Protein AF-A0A3D0TGQ9-F1 (afdb_monomer)

Nearest PDB structures (foldseek):
  6lod-assembly1_B  TM=9.890E-01  e=3.068E-06  Roseiflexus castenholzii DSM 13941
  8x2j-assembly1_B  TM=9.606E-01  e=2.326E-06  Chloroflexus auran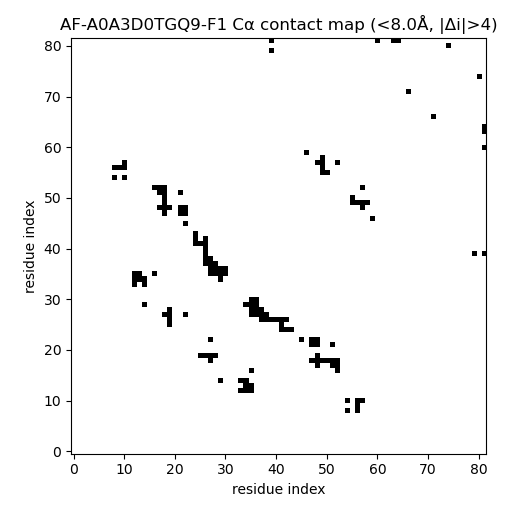tiacus J-10-fl
  6cz8-assembly2_B  TM=8.431E-01  e=1.178E-03  Shewanella sp. ANA-3
  2vpw-assembly1_B  TM=9.581E-01  e=1.634E-02  Thermus thermophilus HB27
  9bt4-assembly1_H  TM=7.684E-01  e=1.751E-02  Methanosarcina acetivorans C2A

Radius of gyration: 16.0 Å; Cα contacts (8 Å, |Δi|>4): 75; chains: 1; bounding box: 51×30×33 Å

Structure (mmCIF, N/CA/C/O backbone):
data_AF-A0A3D0TGQ9-F1
#
_entry.id   AF-A0A3D0TGQ9-F1
#
loop_
_atom_site.group_PDB
_atom_site.id
_atom_site.type_symbol
_atom_site.label_atom_id
_atom_site.label_alt_id
_atom_site.label_comp_id
_atom_site.label_asym_id
_atom_site.label_entity_id
_atom_site.label_seq_id
_atom_site.pdbx_PDB_ins_code
_atom_site.Cartn_x
_atom_site.Cartn_y
_atom_site.Cartn_z
_atom_site.occupancy
_atom_site.B_iso_or_equiv
_atom_site.auth_seq_id
_atom_site.auth_comp_id
_atom_site.auth_asym_id
_atom_site.auth_atom_id
_atom_site.pdbx_PDB_model_num
ATOM 1 N N . ASP A 1 1 ? -36.926 7.530 -14.936 1.00 61.50 1 ASP A N 1
ATOM 2 C CA . A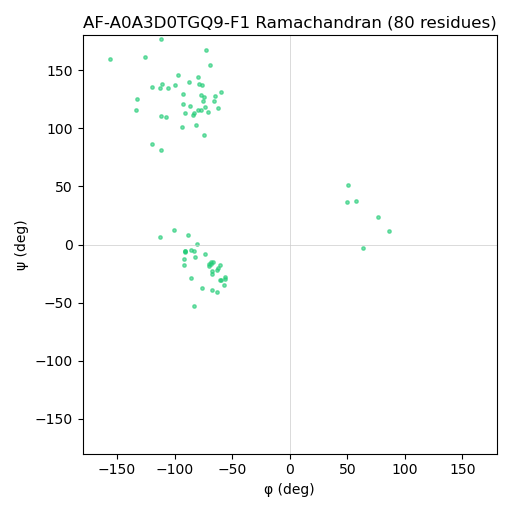SP A 1 1 ? -35.680 8.279 -14.687 1.00 61.50 1 ASP A CA 1
ATOM 3 C C . ASP A 1 1 ? -34.625 7.377 -14.078 1.00 61.50 1 ASP A C 1
ATOM 5 O O . ASP A 1 1 ? -34.898 6.728 -13.076 1.00 61.50 1 ASP A O 1
ATOM 9 N N . PHE A 1 2 ? -33.455 7.269 -14.711 1.00 75.69 2 PHE A N 1
ATOM 10 C CA . PHE A 1 2 ? -32.317 6.526 -14.164 1.00 75.69 2 PHE A CA 1
ATOM 11 C C . PHE A 1 2 ? -31.448 7.486 -13.344 1.00 75.69 2 PHE A C 1
ATOM 13 O O . PHE A 1 2 ? -30.846 8.404 -13.896 1.00 75.69 2 PHE A O 1
ATOM 20 N N . GLU A 1 3 ? -31.389 7.284 -12.028 1.00 87.12 3 GLU A N 1
ATOM 21 C CA . GLU A 1 3 ? -30.523 8.050 -11.130 1.00 87.12 3 GLU A CA 1
ATOM 22 C C . GLU A 1 3 ? -29.131 7.399 -11.084 1.00 87.12 3 GLU A C 1
ATOM 24 O O . GLU A 1 3 ? -28.987 6.240 -10.695 1.00 87.12 3 GLU A O 1
ATOM 29 N N . THR A 1 4 ? -28.094 8.131 -11.496 1.00 91.75 4 THR A N 1
ATOM 30 C CA . THR A 1 4 ? -26.702 7.657 -11.418 1.00 91.75 4 THR A CA 1
ATOM 31 C C . THR A 1 4 ? -26.076 8.117 -10.106 1.00 91.75 4 THR A C 1
ATOM 33 O O . THR A 1 4 ? -26.120 9.303 -9.785 1.00 91.75 4 THR A O 1
ATOM 36 N N . ARG A 1 5 ? -25.456 7.192 -9.361 1.00 92.62 5 ARG A N 1
ATOM 37 C CA . ARG A 1 5 ? -24.755 7.484 -8.102 1.00 92.62 5 ARG A CA 1
ATOM 38 C C . ARG A 1 5 ? -23.280 7.118 -8.198 1.00 92.62 5 ARG A C 1
ATOM 40 O O . ARG A 1 5 ? -22.934 6.035 -8.659 1.00 92.62 5 ARG A O 1
ATOM 47 N N . PHE A 1 6 ? -22.425 8.010 -7.709 1.00 94.19 6 PHE A N 1
ATOM 48 C CA . PHE A 1 6 ? -20.980 7.805 -7.637 1.00 94.19 6 PHE A CA 1
ATOM 49 C C . PHE A 1 6 ? -20.566 7.531 -6.192 1.00 94.19 6 PHE A C 1
ATOM 51 O O . PHE A 1 6 ? -20.994 8.234 -5.279 1.00 94.19 6 PHE A O 1
ATOM 58 N N . SER A 1 7 ? -19.720 6.522 -5.983 1.00 93.69 7 SER A N 1
ATOM 59 C CA . SER A 1 7 ? -19.158 6.202 -4.669 1.00 93.69 7 SER A CA 1
ATOM 60 C C . SER A 1 7 ? -17.649 5.958 -4.791 1.00 93.69 7 SER A C 1
ATOM 62 O O . SER A 1 7 ? -17.244 5.023 -5.489 1.00 93.69 7 SER A O 1
ATOM 64 N N . PRO A 1 8 ? -16.794 6.795 -4.171 1.00 95.38 8 PRO A N 1
ATOM 65 C CA . PRO A 1 8 ? -15.355 6.575 -4.172 1.00 95.38 8 PRO A CA 1
ATOM 66 C C . PRO A 1 8 ? -14.994 5.433 -3.216 1.00 95.38 8 PRO A C 1
ATOM 68 O O . PRO A 1 8 ? -15.330 5.461 -2.035 1.00 95.38 8 PRO A O 1
ATOM 71 N N . MET A 1 9 ? -14.255 4.442 -3.716 1.00 95.88 9 MET A N 1
ATOM 72 C CA . MET A 1 9 ? -13.835 3.285 -2.922 1.00 95.88 9 MET A CA 1
ATOM 73 C C . MET A 1 9 ? -12.342 3.347 -2.606 1.00 95.88 9 MET A C 1
ATOM 75 O O . MET A 1 9 ? -11.493 3.146 -3.473 1.00 95.88 9 MET A O 1
ATOM 79 N N . LEU A 1 10 ? -12.036 3.599 -1.333 1.00 97.50 10 LEU A N 1
ATOM 80 C CA . LEU A 1 10 ? -10.682 3.647 -0.774 1.00 97.50 10 LEU A CA 1
ATOM 81 C C . LEU A 1 10 ? -10.436 2.471 0.186 1.00 97.50 10 LEU A C 1
ATOM 83 O O . LEU A 1 10 ? -11.339 1.678 0.470 1.00 97.50 10 LEU A O 1
ATOM 87 N N . CYS A 1 11 ? -9.213 2.351 0.715 1.00 97.69 11 CYS A N 1
ATOM 88 C CA . CYS A 1 11 ? -8.958 1.477 1.862 1.00 97.69 11 CYS A CA 1
ATOM 89 C C . CYS A 1 11 ? -9.757 1.970 3.070 1.00 97.69 11 CYS A C 1
ATOM 91 O O . CYS A 1 11 ? -9.518 3.070 3.553 1.00 97.69 11 CYS A O 1
ATOM 93 N N . GLN A 1 12 ? -10.682 1.142 3.555 1.00 96.69 12 GLN A N 1
ATOM 94 C CA . GLN A 1 12 ? -11.602 1.505 4.638 1.00 96.69 12 GLN A CA 1
ATOM 95 C C . GLN A 1 12 ? -10.984 1.401 6.039 1.00 96.69 12 GLN A C 1
ATOM 97 O O . GLN A 1 12 ? -11.686 1.643 7.009 1.00 96.69 12 GLN A O 1
ATOM 102 N N . GLN A 1 13 ? -9.703 1.014 6.158 1.00 97.69 13 GLN A N 1
ATOM 103 C CA . GLN A 1 13 ? -9.010 0.880 7.451 1.00 97.69 13 GLN A CA 1
ATOM 104 C C . GLN A 1 13 ? -9.824 0.032 8.454 1.00 97.69 13 GLN A C 1
ATOM 106 O O . GLN A 1 13 ? -10.153 0.460 9.552 1.00 97.69 13 GLN A O 1
ATOM 111 N N . CYS A 1 14 ? -10.249 -1.157 8.008 1.00 97.06 14 CYS A N 1
ATOM 112 C CA . CYS A 1 14 ? -11.240 -1.974 8.713 1.00 97.06 14 CYS A CA 1
ATOM 113 C C . CYS A 1 14 ? -10.716 -2.445 10.077 1.00 97.06 14 CYS A C 1
ATOM 115 O O . CYS A 1 14 ? -9.713 -3.143 10.083 1.00 97.06 14 CYS A O 1
ATOM 117 N N . GLY A 1 15 ? -11.450 -2.233 11.176 1.00 95.31 15 GLY A N 1
ATOM 118 C CA . GLY A 1 15 ? -11.017 -2.686 12.511 1.00 95.31 15 GLY A CA 1
ATOM 119 C C . GLY A 1 15 ? -10.814 -4.205 12.654 1.00 95.31 15 GLY A C 1
ATOM 120 O O . GLY A 1 15 ? -9.940 -4.643 13.391 1.00 95.31 15 GLY A O 1
ATOM 121 N N . ASN A 1 16 ? -11.572 -5.026 11.912 1.00 94.69 16 ASN A N 1
ATOM 122 C CA . ASN A 1 16 ? -11.270 -6.451 11.721 1.00 94.69 16 ASN A CA 1
ATOM 123 C C . ASN A 1 16 ? -10.862 -6.699 10.263 1.00 94.69 16 ASN A C 1
ATOM 125 O O . ASN A 1 16 ? -11.672 -7.070 9.408 1.00 94.69 16 ASN A O 1
ATOM 129 N N . ALA A 1 17 ? -9.602 -6.409 9.955 1.00 97.12 17 ALA A N 1
ATOM 130 C CA . ALA A 1 17 ? -9.084 -6.472 8.600 1.00 97.12 17 ALA A CA 1
ATOM 131 C C . ALA A 1 17 ? -8.716 -7.907 8.199 1.00 97.12 17 ALA A C 1
ATOM 133 O O . ALA A 1 17 ? -7.619 -8.388 8.476 1.00 97.12 17 ALA A O 1
ATOM 134 N N . GLY A 1 18 ? -9.572 -8.551 7.399 1.00 95.62 18 GLY A N 1
ATOM 135 C CA . GLY A 1 18 ? -9.247 -9.854 6.802 1.00 95.62 18 GLY A CA 1
ATOM 136 C C . GLY A 1 18 ? -7.949 -9.843 5.976 1.00 95.62 18 GLY A C 1
ATOM 137 O O . GLY A 1 18 ? -7.250 -10.848 5.887 1.00 95.62 18 GLY A O 1
ATOM 138 N N . CYS A 1 19 ? -7.565 -8.701 5.397 1.00 97.56 19 CYS A N 1
ATOM 139 C CA . CYS A 1 19 ? -6.314 -8.591 4.643 1.00 97.56 19 CYS A CA 1
ATOM 140 C C . CYS A 1 19 ? -5.034 -8.730 5.495 1.00 97.56 19 CYS A C 1
ATOM 142 O O . CYS A 1 19 ? -3.979 -8.966 4.908 1.00 97.56 19 CYS A O 1
ATOM 144 N N . GLU A 1 20 ? -5.117 -8.630 6.829 1.00 97.44 20 GLU A N 1
ATOM 145 C CA . GLU A 1 20 ? -3.969 -8.761 7.740 1.00 97.44 20 GLU A CA 1
ATOM 146 C C . GLU A 1 20 ? -3.626 -10.208 8.060 1.00 97.44 20 GLU A C 1
ATOM 148 O O . GLU A 1 20 ? -2.494 -10.637 7.844 1.00 97.44 20 GLU A O 1
ATOM 153 N N . THR A 1 21 ? -4.619 -10.979 8.508 1.00 95.44 21 THR A N 1
ATOM 154 C CA . THR A 1 21 ? -4.441 -12.367 8.968 1.00 95.44 21 THR A CA 1
ATOM 155 C C . THR A 1 21 ? -3.929 -13.304 7.874 1.00 95.44 21 THR A C 1
ATOM 157 O O . THR A 1 21 ? -3.361 -14.352 8.161 1.00 95.44 21 THR A O 1
ATOM 160 N N . VAL A 1 22 ? -4.097 -12.915 6.608 1.00 97.81 22 VAL A N 1
ATOM 161 C CA . VAL A 1 22 ? -3.662 -13.680 5.434 1.00 97.81 22 VAL A CA 1
ATOM 162 C C . VAL A 1 22 ? -2.251 -13.336 4.949 1.00 97.81 22 VAL A C 1
ATOM 164 O O . VAL A 1 22 ? -1.762 -13.967 4.010 1.00 97.81 22 VAL A O 1
ATOM 167 N N . CYS A 1 23 ? -1.595 -12.319 5.518 1.00 97.88 23 CYS A N 1
ATOM 168 C CA . CYS A 1 23 ? -0.236 -11.956 5.133 1.00 97.88 23 CYS A CA 1
ATOM 169 C C . CYS A 1 23 ? 0.785 -12.825 5.893 1.00 97.88 23 CYS A C 1
ATOM 171 O O . CYS A 1 23 ? 0.979 -12.616 7.089 1.00 97.88 23 CYS A O 1
ATOM 173 N N . PRO A 1 24 ? 1.521 -13.739 5.228 1.00 97.50 24 PRO A N 1
ATOM 174 C CA . PRO A 1 24 ? 2.400 -14.687 5.925 1.00 97.50 24 PRO A CA 1
ATOM 175 C C . PRO A 1 24 ? 3.633 -14.033 6.563 1.00 97.50 24 PRO A C 1
ATOM 177 O O . PRO A 1 24 ? 4.295 -14.633 7.399 1.00 97.50 24 PRO A O 1
ATOM 180 N N . VAL A 1 25 ? 3.965 -12.809 6.149 1.00 97.81 25 VAL A N 1
ATOM 181 C CA . VAL A 1 25 ? 5.159 -12.071 6.592 1.00 97.81 25 VAL A CA 1
ATOM 182 C C . VAL A 1 25 ? 4.821 -10.842 7.432 1.00 97.81 25 VAL A C 1
ATOM 184 O O . VAL A 1 25 ? 5.725 -10.073 7.757 1.00 97.81 25 VAL A O 1
ATOM 187 N N . TYR A 1 26 ? 3.542 -10.655 7.773 1.00 96.44 26 TYR A N 1
ATOM 188 C CA . TYR A 1 26 ? 3.058 -9.535 8.583 1.00 96.44 26 TYR A CA 1
ATOM 189 C C . TYR A 1 26 ? 3.399 -8.149 7.995 1.00 96.44 26 TYR A C 1
ATOM 191 O O . TYR A 1 26 ? 3.718 -7.202 8.705 1.00 96.44 26 TYR A O 1
ATOM 199 N N . ALA A 1 27 ? 3.335 -8.019 6.663 1.00 97.94 27 ALA A N 1
ATOM 200 C CA . ALA A 1 27 ? 3.514 -6.736 5.968 1.00 97.94 27 ALA A CA 1
ATOM 201 C C . ALA A 1 27 ? 2.307 -5.792 6.128 1.00 97.94 27 ALA A C 1
ATOM 203 O O . ALA A 1 27 ? 2.349 -4.643 5.698 1.00 97.94 27 ALA A O 1
ATOM 204 N N . THR A 1 28 ? 1.213 -6.287 6.700 1.00 97.38 28 THR A N 1
ATOM 205 C CA . THR A 1 28 ? -0.031 -5.552 6.928 1.00 97.38 28 THR A CA 1
ATOM 206 C C . THR A 1 28 ? -0.490 -5.788 8.349 1.00 97.38 28 THR A C 1
ATOM 208 O O . THR A 1 28 ? -0.644 -6.950 8.723 1.00 97.38 28 THR A O 1
ATOM 211 N N . TYR A 1 29 ? -0.710 -4.720 9.106 1.00 96.75 29 TYR A N 1
ATOM 212 C CA . TYR A 1 29 ? -1.085 -4.799 10.515 1.00 96.75 29 TYR A CA 1
ATOM 213 C C . TYR A 1 29 ? -1.816 -3.527 10.958 1.00 96.75 29 TYR A C 1
ATOM 215 O O . TYR A 1 29 ? -1.654 -2.473 10.338 1.00 96.75 29 TYR A O 1
ATOM 223 N N . HIS A 1 30 ? -2.562 -3.611 12.056 1.00 97.69 30 HIS A N 1
ATOM 224 C CA . HIS A 1 30 ? -3.114 -2.434 12.719 1.00 97.69 30 HIS A CA 1
ATOM 225 C C . HIS A 1 30 ? -2.035 -1.686 13.501 1.00 97.69 30 HIS A C 1
ATOM 227 O O . HIS A 1 30 ? -1.404 -2.248 14.399 1.00 97.69 30 HIS A O 1
ATOM 233 N N . ASN A 1 31 ? -1.847 -0.403 13.197 1.00 95.94 31 ASN A N 1
ATOM 234 C CA . ASN A 1 31 ? -1.039 0.477 14.031 1.00 95.94 31 ASN A CA 1
ATOM 235 C C . ASN A 1 31 ? -1.790 0.822 15.344 1.00 95.94 31 ASN A C 1
ATOM 237 O O . ASN A 1 31 ? -2.998 0.587 15.448 1.00 95.94 31 ASN A O 1
ATOM 241 N N . PRO A 1 32 ? -1.112 1.400 16.354 1.00 96.44 32 PRO A N 1
ATOM 242 C CA . PRO A 1 32 ? -1.755 1.793 17.614 1.00 96.44 32 PRO A CA 1
ATOM 243 C C . PRO A 1 32 ? -2.879 2.833 17.471 1.00 96.44 32 PRO A C 1
ATOM 245 O O . PRO A 1 32 ? -3.691 2.981 18.377 1.00 96.44 32 PRO A O 1
ATOM 248 N N . GLU A 1 33 ? -2.934 3.545 16.345 1.00 96.50 33 GLU A N 1
ATOM 249 C CA . GLU A 1 33 ? -3.971 4.535 16.026 1.00 96.50 33 GLU A CA 1
ATOM 250 C C . GLU A 1 33 ? -5.213 3.890 15.379 1.00 96.50 33 GLU A C 1
ATOM 252 O O . GLU A 1 33 ? -6.203 4.573 15.128 1.00 96.50 33 GLU A O 1
ATOM 257 N N . GLY A 1 34 ? -5.177 2.580 15.101 1.00 94.00 34 GLY A N 1
ATOM 258 C CA . GLY A 1 34 ? -6.269 1.838 14.470 1.00 94.00 34 GLY A CA 1
ATOM 259 C C . GLY A 1 34 ? -6.266 1.864 12.937 1.00 94.00 34 GLY A C 1
ATOM 260 O O . GLY A 1 34 ? -7.243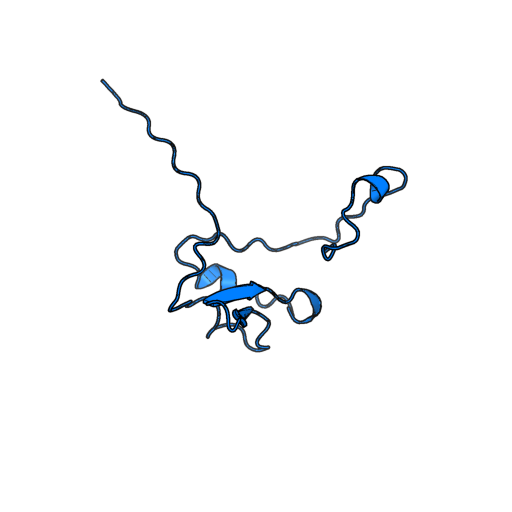 1.444 12.324 1.00 94.00 34 GLY A O 1
ATOM 261 N N . LEU A 1 35 ? -5.188 2.322 12.297 1.00 96.88 35 LEU A N 1
ATOM 262 C CA . LEU A 1 35 ? -5.017 2.267 10.845 1.00 96.88 35 LEU A CA 1
ATOM 263 C C . LEU A 1 35 ? -4.400 0.938 10.409 1.00 96.88 35 LEU A C 1
ATOM 265 O O . LEU A 1 35 ? -3.435 0.450 10.996 1.00 96.88 35 LEU A O 1
ATOM 269 N N . ASN A 1 36 ? -4.900 0.402 9.302 1.00 97.44 36 ASN A N 1
ATOM 270 C CA . ASN A 1 36 ? -4.307 -0.721 8.594 1.00 97.44 36 ASN A CA 1
ATOM 271 C C . ASN A 1 36 ? -3.061 -0.232 7.832 1.00 97.44 36 ASN A C 1
ATOM 273 O O . ASN A 1 36 ? -3.128 0.279 6.709 1.00 97.44 36 ASN A O 1
ATOM 277 N N . ALA A 1 37 ? -1.904 -0.379 8.470 1.00 97.12 37 ALA A N 1
ATOM 278 C CA . ALA A 1 37 ? -0.618 -0.001 7.916 1.00 97.12 37 ALA A CA 1
ATOM 279 C C . ALA A 1 37 ? -0.153 -1.030 6.874 1.00 97.12 37 ALA A C 1
ATOM 281 O O . ALA A 1 37 ? -0.247 -2.243 7.076 1.00 97.12 37 ALA A O 1
ATOM 282 N N . MET A 1 38 ? 0.377 -0.542 5.750 1.00 97.31 38 MET A N 1
ATOM 283 C CA . MET A 1 38 ? 0.994 -1.360 4.703 1.00 97.31 38 MET A CA 1
ATOM 284 C C . MET A 1 38 ? 2.494 -1.082 4.662 1.00 97.31 38 MET A C 1
ATOM 286 O O . MET A 1 38 ? 2.928 -0.015 4.235 1.00 97.31 38 MET A O 1
ATOM 290 N N . VAL A 1 39 ? 3.286 -2.068 5.067 1.00 97.38 39 VAL A N 1
ATOM 291 C CA . VAL A 1 39 ? 4.744 -1.985 5.107 1.00 97.38 39 VAL A CA 1
ATOM 292 C C . VAL A 1 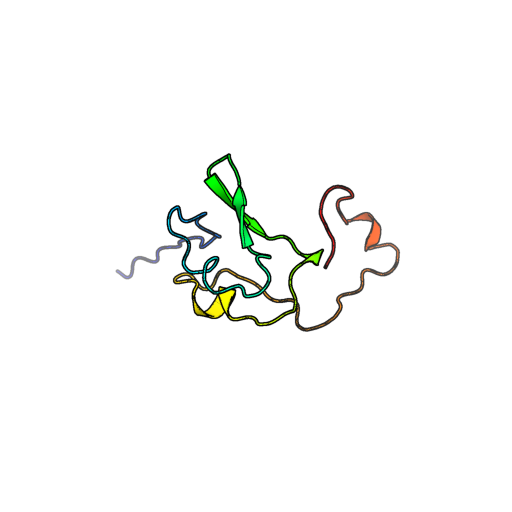39 ? 5.313 -2.546 3.805 1.00 97.38 39 VAL A C 1
ATOM 294 O O . VAL A 1 39 ? 5.396 -3.759 3.601 1.00 97.38 39 VAL A O 1
ATOM 297 N N . TYR A 1 40 ? 5.692 -1.654 2.891 1.00 97.19 40 TYR A N 1
ATOM 298 C CA . TYR A 1 40 ? 6.048 -2.040 1.524 1.00 97.19 40 TYR A CA 1
ATOM 299 C C . TYR A 1 40 ? 7.328 -2.871 1.422 1.00 97.19 40 TYR A C 1
ATOM 301 O O . TYR A 1 40 ? 7.342 -3.850 0.682 1.00 97.19 40 TYR A O 1
ATOM 309 N N . ASN A 1 41 ? 8.356 -2.552 2.212 1.00 95.56 41 ASN A N 1
ATOM 310 C CA . ASN A 1 41 ? 9.625 -3.291 2.214 1.00 95.56 41 ASN A CA 1
ATOM 311 C C . A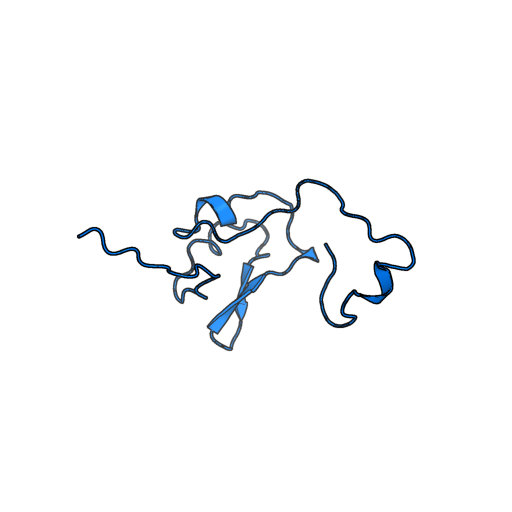SN A 1 41 ? 9.501 -4.725 2.773 1.00 95.56 41 ASN A C 1
ATOM 313 O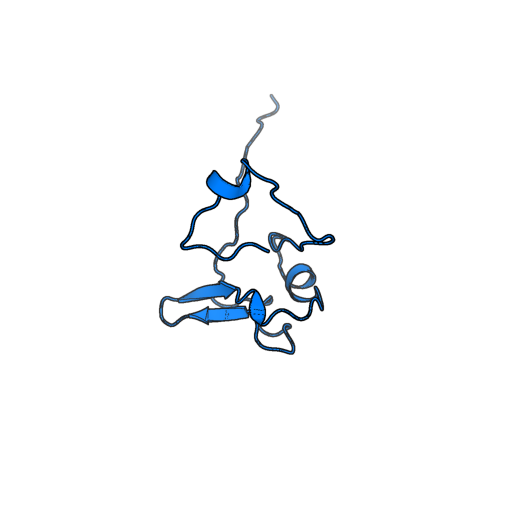 O . ASN A 1 41 ? 10.377 -5.553 2.538 1.00 95.56 41 ASN A O 1
ATOM 317 N N . ARG A 1 42 ? 8.415 -5.038 3.492 1.00 97.25 42 ARG A N 1
ATOM 318 C CA . ARG A 1 42 ? 8.156 -6.366 4.063 1.00 97.25 42 ARG A CA 1
ATOM 319 C C . ARG A 1 42 ? 7.339 -7.259 3.129 1.00 97.25 42 ARG A C 1
ATOM 321 O O . ARG A 1 42 ? 7.287 -8.471 3.325 1.00 97.25 42 ARG A O 1
ATOM 328 N N . CYS A 1 43 ? 6.675 -6.683 2.131 1.00 97.88 43 CYS A N 1
ATOM 329 C CA . CYS A 1 43 ? 5.780 -7.406 1.236 1.00 97.88 43 CYS A CA 1
ATOM 330 C C . CYS A 1 43 ? 6.557 -8.327 0.279 1.00 97.88 43 CYS A C 1
ATOM 332 O O . CYS A 1 43 ? 7.229 -7.854 -0.628 1.00 97.88 43 CYS A O 1
ATOM 334 N N . VAL A 1 44 ? 6.385 -9.647 0.415 1.00 97.25 44 VAL A N 1
ATOM 335 C CA . VAL A 1 44 ? 7.001 -10.656 -0.479 1.00 97.25 44 VAL A CA 1
ATOM 336 C C . VAL A 1 44 ? 6.154 -10.997 -1.717 1.00 97.25 44 VAL A C 1
ATOM 338 O O . VAL A 1 44 ? 6.437 -11.952 -2.429 1.00 97.25 44 VAL A O 1
ATOM 341 N N . GLY A 1 45 ? 5.068 -10.259 -1.969 1.00 96.81 45 GLY A N 1
ATOM 342 C CA . GLY A 1 45 ? 4.276 -10.418 -3.195 1.00 96.81 45 GLY A CA 1
ATOM 343 C C . GLY A 1 45 ? 3.350 -11.643 -3.251 1.00 96.81 45 GLY A C 1
ATOM 344 O O . GLY A 1 45 ? 2.941 -12.056 -4.336 1.00 96.81 45 GLY A O 1
ATOM 345 N N . THR A 1 46 ? 2.938 -12.204 -2.106 1.00 96.81 46 THR A N 1
ATOM 346 C CA . THR A 1 46 ? 1.969 -13.325 -2.085 1.00 96.81 46 THR A CA 1
ATOM 347 C C . THR A 1 46 ? 0.593 -12.958 -2.639 1.00 96.81 46 THR A C 1
ATOM 349 O O . THR A 1 46 ? -0.155 -13.839 -3.049 1.00 96.81 46 THR A O 1
ATOM 352 N N . ARG A 1 47 ? 0.246 -11.662 -2.660 1.00 96.56 47 ARG A N 1
ATOM 353 C CA . ARG A 1 47 ? -1.001 -11.087 -3.211 1.00 96.56 47 ARG A CA 1
ATOM 354 C C . ARG A 1 47 ? -2.299 -11.529 -2.518 1.00 96.56 47 ARG A C 1
ATOM 356 O O . ARG A 1 47 ? -3.361 -10.987 -2.822 1.00 96.56 47 ARG A O 1
ATOM 363 N N . TYR A 1 48 ? -2.235 -12.418 -1.528 1.00 97.62 48 TYR A N 1
ATOM 364 C CA . TYR A 1 48 ? -3.430 -12.947 -0.868 1.00 97.62 48 TYR A CA 1
ATOM 365 C C . TYR A 1 48 ? -4.190 -11.892 -0.042 1.00 97.62 48 TYR A C 1
ATOM 367 O O . TYR A 1 48 ? -5.414 -11.943 0.063 1.00 97.62 48 TYR A O 1
ATOM 375 N N . CYS A 1 49 ? -3.501 -10.842 0.418 1.00 97.62 49 CYS A N 1
ATOM 376 C CA . CYS A 1 49 ? -4.120 -9.678 1.060 1.00 97.62 49 CYS A CA 1
ATOM 377 C C . CYS A 1 49 ? -5.130 -8.939 0.158 1.00 97.62 49 CYS A C 1
ATOM 379 O O . CYS A 1 49 ? -6.106 -8.387 0.662 1.00 97.62 49 CYS A O 1
ATOM 381 N N . SER A 1 50 ? -4.944 -8.951 -1.169 1.00 97.62 50 SER A N 1
ATOM 382 C CA . SER A 1 50 ? -5.922 -8.391 -2.113 1.00 97.62 50 SER A CA 1
ATOM 383 C C . SER A 1 50 ? -7.121 -9.319 -2.294 1.00 97.62 50 SER A C 1
ATOM 385 O O . SER A 1 50 ? -8.267 -8.869 -2.321 1.00 97.62 50 SER A O 1
ATOM 387 N N . ASN A 1 51 ? -6.881 -10.633 -2.313 1.00 97.00 51 ASN A N 1
ATOM 388 C CA . ASN A 1 51 ? -7.952 -11.619 -2.401 1.00 97.00 51 ASN A CA 1
ATOM 389 C C . ASN A 1 51 ? -8.878 -11.562 -1.182 1.00 97.00 51 ASN A C 1
ATOM 391 O O . ASN A 1 51 ? -10.091 -11.592 -1.368 1.00 97.00 51 ASN A O 1
ATOM 395 N N . ASN A 1 52 ? -8.343 -11.390 0.027 1.00 97.31 52 ASN A N 1
ATOM 396 C CA . ASN A 1 52 ? -9.175 -11.327 1.230 1.00 97.31 52 ASN A CA 1
ATOM 397 C C . ASN A 1 52 ? -9.784 -9.939 1.507 1.00 97.31 52 ASN A C 1
ATOM 399 O O . ASN A 1 52 ? -10.578 -9.768 2.428 1.00 97.31 52 ASN A O 1
ATOM 403 N N . CYS A 1 53 ? -9.425 -8.917 0.727 1.00 97.44 53 CYS A N 1
ATOM 404 C CA . CYS A 1 53 ? -10.042 -7.602 0.845 1.00 97.44 53 CYS A CA 1
ATOM 405 C C . CYS A 1 53 ? -11.426 -7.607 0.178 1.00 97.44 53 CYS A C 1
ATOM 407 O O . CYS A 1 53 ? -11.515 -7.733 -1.045 1.00 97.44 53 CYS A O 1
ATOM 409 N N . ALA A 1 54 ? -12.492 -7.398 0.959 1.00 96.00 54 ALA A N 1
ATOM 410 C CA . ALA A 1 54 ? -13.865 -7.323 0.447 1.00 96.00 54 ALA A CA 1
ATOM 411 C C . ALA A 1 54 ? -14.042 -6.235 -0.630 1.00 96.00 54 ALA A C 1
ATOM 413 O O . ALA A 1 54 ? -14.757 -6.433 -1.605 1.00 96.00 54 ALA A O 1
ATOM 414 N N . TYR A 1 55 ? -13.322 -5.118 -0.493 1.00 96.88 55 TYR A N 1
ATOM 415 C CA . TYR A 1 55 ? -13.401 -3.980 -1.413 1.00 96.88 55 TYR A CA 1
ATOM 416 C C . TYR A 1 55 ? -12.401 -4.038 -2.578 1.00 96.88 55 TYR A C 1
ATOM 418 O O . TYR A 1 55 ? -12.424 -3.169 -3.443 1.00 96.88 55 TYR A O 1
ATOM 426 N N . LYS A 1 56 ? -11.483 -5.018 -2.604 1.00 96.75 56 LYS A N 1
ATOM 427 C CA . LYS A 1 56 ? -10.443 -5.163 -3.649 1.00 96.75 56 LYS A CA 1
ATOM 428 C C . LYS A 1 56 ? -9.643 -3.880 -3.929 1.00 96.75 56 LYS A C 1
ATOM 430 O O . LYS A 1 56 ? -9.244 -3.604 -5.061 1.00 96.75 56 LYS A O 1
ATOM 435 N N . VAL A 1 57 ? -9.373 -3.105 -2.881 1.00 97.69 57 VAL A N 1
ATOM 436 C CA . VAL A 1 57 ? -8.652 -1.820 -2.961 1.00 97.69 57 VAL A CA 1
ATOM 437 C C . VAL A 1 57 ? -7.137 -1.954 -2.787 1.00 97.69 57 VAL A C 1
ATOM 439 O O . VAL A 1 57 ? -6.405 -0.988 -2.985 1.00 97.69 57 VAL A O 1
ATOM 442 N N . ARG A 1 58 ? -6.621 -3.150 -2.472 1.00 97.38 58 ARG A N 1
ATOM 443 C CA . ARG A 1 58 ? -5.172 -3.405 -2.456 1.00 97.38 58 ARG A CA 1
ATOM 444 C C . ARG A 1 58 ? -4.638 -3.474 -3.888 1.00 97.38 58 ARG A C 1
ATOM 446 O O . ARG A 1 58 ? -5.025 -4.356 -4.659 1.00 97.38 58 ARG A O 1
ATOM 453 N N . ARG A 1 59 ? -3.730 -2.558 -4.231 1.00 97.12 59 ARG A N 1
ATOM 454 C CA . ARG A 1 59 ? -3.055 -2.502 -5.535 1.00 97.12 59 ARG A CA 1
ATOM 455 C C . ARG A 1 59 ? -1.663 -3.117 -5.454 1.00 97.12 59 ARG A C 1
ATOM 457 O O . ARG A 1 59 ? -0.933 -2.894 -4.490 1.00 97.12 59 ARG A O 1
ATOM 464 N N . PHE A 1 60 ? -1.326 -3.898 -6.473 1.00 97.56 60 PHE A N 1
ATOM 465 C CA . PHE A 1 60 ? -0.049 -4.587 -6.597 1.00 97.56 60 PHE A CA 1
ATOM 466 C C . PHE A 1 60 ? 0.743 -3.988 -7.759 1.00 97.56 60 PHE A C 1
ATOM 468 O O . PHE A 1 60 ? 0.175 -3.773 -8.830 1.00 97.56 60 PHE A O 1
ATOM 475 N N . ASN A 1 61 ? 2.031 -3.732 -7.536 1.00 96.62 61 ASN A N 1
ATOM 476 C CA . ASN A 1 61 ? 2.955 -3.345 -8.596 1.00 96.62 61 ASN A CA 1
ATOM 477 C C . ASN A 1 61 ? 3.433 -4.62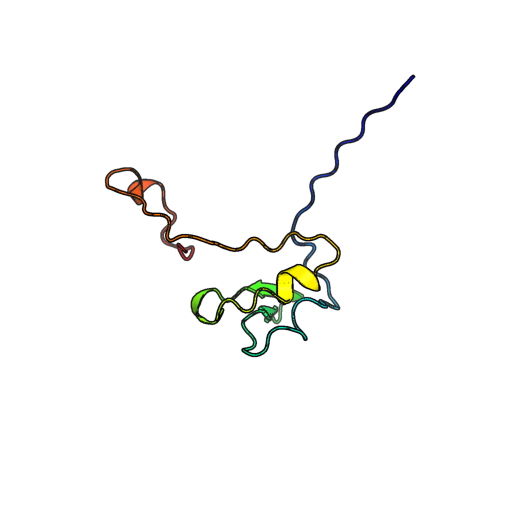6 -9.280 1.00 96.62 61 ASN A C 1
ATOM 479 O O . ASN A 1 61 ? 4.076 -5.458 -8.648 1.00 96.62 61 ASN A O 1
ATOM 483 N N . TRP A 1 62 ? 3.058 -4.808 -10.545 1.00 95.62 62 TRP A N 1
ATOM 484 C CA . TRP A 1 62 ? 3.416 -5.999 -11.326 1.00 95.62 62 TRP A CA 1
ATOM 485 C C . TRP A 1 62 ? 4.782 -5.882 -11.992 1.00 95.62 62 TRP A C 1
ATOM 487 O O . TRP A 1 62 ? 5.450 -6.888 -12.213 1.00 95.62 62 TRP A O 1
ATOM 497 N N . PHE A 1 63 ? 5.173 -4.651 -12.299 1.00 96.56 63 PHE A N 1
ATOM 498 C CA . PHE A 1 63 ? 6.429 -4.298 -12.934 1.00 96.56 63 PHE A CA 1
ATOM 499 C C . PHE A 1 63 ? 7.145 -3.269 -12.065 1.00 96.56 63 PHE A C 1
ATOM 501 O O . PHE A 1 63 ? 6.515 -2.606 -11.237 1.00 96.56 63 PHE A O 1
ATOM 508 N N . ASN A 1 64 ? 8.445 -3.121 -12.292 1.00 94.56 64 ASN A N 1
ATOM 509 C CA . ASN A 1 64 ? 9.207 -2.024 -11.718 1.00 94.56 64 ASN A CA 1
ATOM 510 C C . ASN A 1 64 ? 8.945 -0.780 -12.567 1.00 94.56 64 ASN A C 1
ATOM 512 O O . ASN A 1 64 ? 9.260 -0.765 -13.756 1.00 94.56 64 ASN A O 1
ATOM 516 N N . TYR A 1 65 ? 8.323 0.231 -11.967 1.00 93.88 65 TYR A N 1
ATOM 517 C CA . TYR A 1 65 ? 8.055 1.497 -12.634 1.00 93.88 65 TYR A CA 1
ATOM 518 C C . TYR A 1 65 ? 9.195 2.468 -12.348 1.00 93.88 65 TYR A C 1
ATOM 520 O O . TYR A 1 65 ? 9.478 2.786 -11.194 1.00 93.88 65 TYR A O 1
ATOM 528 N N . GLU A 1 66 ? 9.850 2.928 -13.407 1.00 93.38 66 GLU A N 1
ATOM 529 C CA . GLU A 1 66 ? 10.962 3.868 -13.313 1.00 93.38 66 GLU A CA 1
ATOM 530 C C . GLU A 1 66 ? 10.485 5.304 -13.544 1.00 93.38 66 GLU A C 1
ATOM 532 O O . GLU A 1 66 ? 9.589 5.563 -14.350 1.00 93.38 66 GLU A O 1
ATOM 537 N N . PHE A 1 67 ? 11.123 6.244 -12.849 1.00 93.62 67 PHE A N 1
ATOM 538 C CA . PHE A 1 67 ? 10.890 7.680 -12.986 1.00 93.62 67 PHE A CA 1
ATOM 539 C C . PHE A 1 67 ? 12.203 8.332 -13.431 1.00 93.62 67 PHE A C 1
ATOM 541 O O . PHE A 1 67 ? 13.007 8.717 -12.583 1.00 93.62 67 PHE A O 1
ATOM 548 N N . PRO A 1 68 ? 12.482 8.388 -14.745 1.00 95.44 68 PRO A N 1
ATOM 549 C CA . PRO A 1 68 ? 13.724 8.964 -15.247 1.00 95.44 68 PRO A CA 1
ATOM 550 C C . PRO A 1 68 ? 13.748 10.481 -15.039 1.00 95.44 68 PRO A C 1
ATOM 552 O O . PRO A 1 68 ? 12.700 11.130 -15.011 1.00 95.44 68 PRO A O 1
ATOM 555 N N . ALA A 1 69 ? 14.946 11.062 -14.956 1.00 95.56 69 ALA A N 1
ATOM 556 C CA . ALA A 1 69 ? 15.096 12.508 -14.821 1.00 95.56 69 ALA A CA 1
ATOM 557 C C . ALA A 1 69 ? 14.458 13.248 -16.018 1.00 95.56 69 ALA A C 1
ATOM 559 O O . ALA A 1 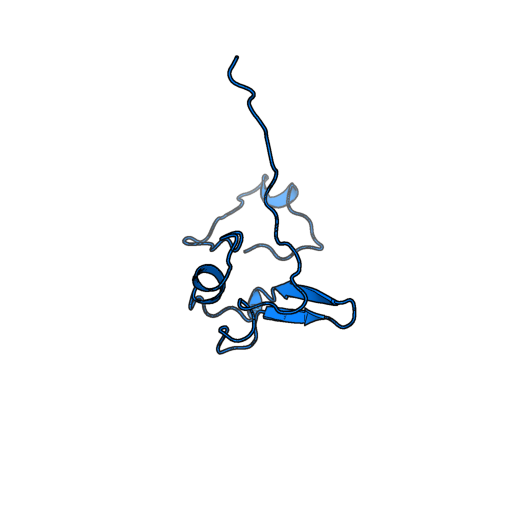69 ? 14.733 12.875 -17.164 1.00 95.56 69 ALA A O 1
ATOM 560 N N . PRO A 1 70 ? 13.618 14.286 -15.798 1.00 94.88 70 PRO A N 1
ATOM 561 C CA . PRO A 1 70 ? 13.370 14.997 -14.532 1.00 94.88 70 PRO A CA 1
ATOM 562 C C . PRO A 1 70 ? 12.076 14.598 -13.781 1.00 94.88 70 PRO A C 1
ATOM 564 O O . PRO A 1 70 ? 11.633 15.328 -12.894 1.00 94.88 70 PRO A O 1
ATOM 567 N N . LEU A 1 71 ? 11.401 13.500 -14.149 1.00 94.00 71 LEU A N 1
ATOM 568 C CA . LEU A 1 71 ? 10.134 13.086 -13.515 1.00 94.00 71 LEU A CA 1
ATOM 569 C C . LEU A 1 71 ? 10.313 12.645 -12.057 1.00 94.00 71 LEU A C 1
ATOM 571 O O . LEU A 1 71 ? 9.366 12.714 -11.275 1.00 94.00 71 LEU A O 1
ATOM 575 N N . ASP A 1 72 ? 11.522 12.238 -11.680 1.00 94.44 72 ASP A N 1
ATOM 576 C CA . ASP A 1 72 ? 11.912 11.929 -10.305 1.00 94.44 72 ASP A CA 1
ATOM 577 C C . ASP A 1 72 ? 11.668 13.099 -9.339 1.00 94.44 72 ASP A C 1
ATOM 579 O O . ASP A 1 72 ? 11.325 12.882 -8.179 1.00 94.44 72 ASP A O 1
ATOM 583 N N . GLN A 1 73 ? 11.740 14.340 -9.827 1.00 94.94 73 GLN A N 1
ATOM 584 C CA . GLN A 1 73 ? 11.500 15.549 -9.031 1.00 94.94 73 GLN A CA 1
ATOM 585 C C . GLN A 1 73 ? 10.038 15.713 -8.587 1.00 94.94 73 GLN A C 1
ATOM 587 O O . GLN A 1 73 ? 9.750 16.511 -7.697 1.00 94.94 73 GLN A O 1
ATOM 592 N N . GLN A 1 74 ? 9.103 14.974 -9.191 1.00 94.81 74 GLN A N 1
ATOM 593 C CA . GLN A 1 74 ? 7.688 14.980 -8.801 1.00 94.81 74 GLN A CA 1
ATOM 594 C C . GLN A 1 74 ? 7.409 14.059 -7.604 1.00 94.81 74 GLN A C 1
ATOM 596 O O . GLN A 1 74 ? 6.309 14.077 -7.047 1.00 94.81 74 GLN A O 1
ATOM 601 N N . LEU A 1 75 ? 8.380 13.227 -7.217 1.00 94.75 75 LEU A N 1
ATOM 602 C CA . LEU A 1 75 ? 8.223 12.250 -6.151 1.00 94.75 75 LEU A CA 1
ATOM 603 C C . LEU A 1 75 ? 8.350 12.918 -4.781 1.00 94.75 75 LEU A C 1
ATOM 605 O O . LEU A 1 75 ? 9.219 13.750 -4.532 1.00 94.75 75 LEU A O 1
ATOM 609 N N . ASN A 1 76 ? 7.482 12.512 -3.858 1.00 95.31 76 ASN A N 1
ATOM 610 C CA . ASN A 1 76 ? 7.557 12.961 -2.476 1.00 95.31 76 ASN A CA 1
ATOM 611 C C . ASN A 1 76 ? 8.684 12.219 -1.736 1.00 95.31 76 ASN A C 1
ATOM 613 O O . ASN A 1 76 ? 8.703 10.990 -1.719 1.00 95.31 76 ASN A O 1
ATOM 617 N N . THR A 1 77 ? 9.574 12.956 -1.069 1.00 93.94 77 THR A N 1
ATOM 618 C CA . THR A 1 77 ? 10.709 12.407 -0.308 1.00 93.94 77 THR A CA 1
ATOM 619 C C . THR A 1 77 ? 10.300 11.663 0.965 1.00 93.94 77 THR A C 1
ATOM 621 O O . THR A 1 77 ? 11.090 10.884 1.493 1.00 93.94 77 THR A O 1
ATOM 624 N N . THR A 1 78 ? 9.081 11.878 1.472 1.00 95.88 78 THR A N 1
ATOM 625 C CA . THR A 1 78 ? 8.605 11.255 2.719 1.00 95.88 78 THR A CA 1
ATOM 626 C C . THR A 1 78 ? 7.866 9.936 2.507 1.00 95.88 78 THR A C 1
ATOM 628 O O . THR A 1 78 ? 7.628 9.207 3.469 1.00 95.88 78 THR A O 1
ATOM 631 N N . ILE A 1 79 ? 7.498 9.608 1.266 1.00 94.50 79 ILE A N 1
ATOM 632 C CA . ILE A 1 79 ? 6.711 8.416 0.936 1.00 94.50 79 ILE A CA 1
ATOM 633 C C . ILE A 1 79 ? 7.591 7.427 0.177 1.00 94.50 79 ILE A C 1
ATOM 635 O O . ILE A 1 79 ? 8.341 7.793 -0.721 1.00 94.50 79 ILE A O 1
ATOM 639 N N . THR A 1 80 ? 7.475 6.143 0.513 1.00 93.69 80 THR A N 1
ATOM 640 C CA . THR A 1 80 ? 8.205 5.077 -0.180 1.00 93.69 80 THR A CA 1
ATOM 641 C C . THR A 1 80 ? 7.741 4.938 -1.632 1.00 93.69 80 THR A C 1
ATOM 643 O O . THR A 1 80 ? 6.563 4.679 -1.893 1.00 93.69 80 THR A O 1
ATOM 646 N N . THR A 1 81 ? 8.681 5.044 -2.569 1.00 92.94 81 THR A N 1
ATOM 647 C CA . THR A 1 81 ? 8.498 4.687 -3.981 1.00 92.94 81 TH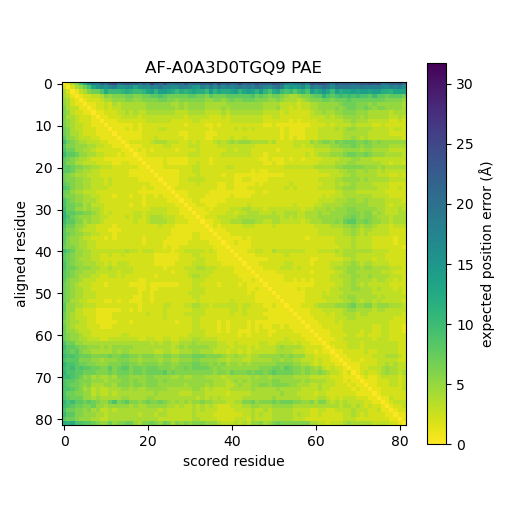R A CA 1
ATOM 648 C C . THR A 1 81 ? 8.610 3.169 -4.150 1.00 92.94 81 THR A C 1
ATOM 650 O O . THR A 1 81 ? 9.326 2.502 -3.402 1.00 92.94 81 THR A O 1
ATOM 653 N N . ARG A 1 82 ? 7.823 2.592 -5.060 1.00 92.50 82 ARG A N 1
ATOM 654 C CA . ARG A 1 82 ? 7.623 1.141 -5.203 1.00 92.50 82 ARG A CA 1
ATOM 655 C C . ARG A 1 82 ? 7.541 0.741 -6.659 1.00 92.50 82 ARG A C 1
ATOM 657 O O . ARG A 1 82 ? 7.073 1.597 -7.438 1.00 92.50 82 ARG A O 1
#

Secondary structure (DSSP, 8-state):
--------------SS-HHHHT-TT--EEE-TTS-EEE-GGG--S--HHHHT-TT-------S-----TTGGGGS-TTS---

Solvent-accessible surface area (backbone atoms only — not comparable to full-atom values): 5627 Å² total; per-residue (Å²): 136,89,85,86,83,88,78,91,84,67,81,79,45,54,91,80,44,56,32,29,86,56,34,94,70,61,24,31,45,72,45,98,89,55,43,63,43,77,42,70,95,53,54,86,75,81,61,47,35,31,73,49,30,92,80,57,62,65,82,79,81,90,66,88,69,82,61,62,89,75,57,47,77,76,58,63,91,90,55,89,84,114

pLDDT: mean 95.3, std 4.72, range [61.5, 97.94]

Mean predicted aligned error: 3.59 Å

Foldseek 3Di:
DDDDDDDDDAPPLDLPQQLQVPQPQRQWDQDPVSGTHGNPVRHPPPCVSLVRGPRSRDDDDPDQDDQDPPSVVVDDPVDDDD

Sequence (82 aa):
DFETRFSPMLCQQCGNAGCETVCPVYATYHNPEGLNAMVYNRCVGTRYCSNNCAYKVRRFNWFNYEFPAPLDQQLNTTITTR